Protein AF-A0A2V9JC84-F1 (afdb_monomer_lite)

Structure (mmCIF, N/CA/C/O backbone):
data_AF-A0A2V9JC84-F1
#
_entry.id   AF-A0A2V9JC84-F1
#
loop_
_atom_site.group_PDB
_atom_site.id
_atom_site.type_symbol
_atom_site.label_atom_id
_atom_site.label_alt_id
_atom_site.label_comp_id
_atom_site.label_asym_id
_atom_site.label_entity_id
_atom_site.label_seq_id
_atom_site.pdbx_PDB_ins_code
_atom_site.Cartn_x
_atom_site.Cartn_y
_atom_site.Cartn_z
_atom_site.occupancy
_atom_site.B_iso_or_equiv
_atom_site.auth_seq_id
_atom_site.auth_comp_id
_atom_site.auth_asym_id
_atom_site.auth_atom_id
_atom_site.pdbx_PDB_model_num
ATOM 1 N N . MET A 1 1 ? -26.967 15.875 22.109 1.00 37.66 1 MET A N 1
ATOM 2 C CA . MET A 1 1 ? -25.584 15.397 22.335 1.00 37.66 1 MET A CA 1
ATOM 3 C C . MET A 1 1 ? -24.777 15.633 21.074 1.00 37.66 1 MET A C 1
ATOM 5 O O . MET A 1 1 ? -24.882 14.875 20.117 1.00 37.66 1 MET A O 1
ATOM 9 N N . GLU A 1 2 ? -24.038 16.733 21.044 1.00 36.47 2 GLU A N 1
ATOM 10 C CA . GLU A 1 2 ? -23.191 17.104 19.918 1.00 36.47 2 GLU A CA 1
ATOM 11 C C . GLU A 1 2 ? -21.992 16.151 19.874 1.00 36.47 2 GLU A C 1
ATOM 13 O O . GLU A 1 2 ? -21.158 16.140 20.782 1.00 36.47 2 GLU A O 1
ATOM 18 N N . LYS A 1 3 ? -21.926 15.282 18.855 1.00 41.00 3 LYS A N 1
ATOM 19 C CA . LYS A 1 3 ? -20.725 14.481 18.591 1.00 41.00 3 LYS A CA 1
ATOM 20 C C . LYS A 1 3 ? -19.617 15.457 18.220 1.00 41.00 3 LYS A C 1
ATOM 22 O O . LYS A 1 3 ? -19.477 15.817 17.053 1.00 41.00 3 LYS A O 1
ATOM 27 N N . ARG A 1 4 ? -18.842 15.882 19.218 1.00 42.06 4 ARG A N 1
ATOM 28 C CA . ARG A 1 4 ? -17.612 16.649 19.038 1.00 42.06 4 ARG A CA 1
ATOM 29 C C . ARG A 1 4 ? -16.780 15.893 18.009 1.00 42.06 4 ARG A C 1
ATOM 31 O O . ARG A 1 4 ? -16.289 14.799 18.292 1.00 42.06 4 ARG A O 1
ATOM 38 N N . GLN A 1 5 ? -16.693 16.418 16.788 1.00 46.50 5 GLN A N 1
ATOM 39 C CA . GLN A 1 5 ? -15.779 15.870 15.802 1.00 46.50 5 GLN A CA 1
ATOM 40 C C . GLN A 1 5 ? -14.387 16.067 16.384 1.00 46.50 5 GLN A C 1
ATOM 42 O O . GLN A 1 5 ? -13.860 17.176 16.392 1.00 46.50 5 GLN A O 1
ATOM 47 N N . VAL A 1 6 ? -13.803 14.999 16.925 1.00 52.97 6 VAL A N 1
ATOM 48 C CA . VAL A 1 6 ? -12.381 14.984 17.238 1.00 52.97 6 VAL A CA 1
ATOM 49 C C . VAL A 1 6 ? -11.696 15.158 15.891 1.00 52.97 6 VAL A C 1
ATOM 51 O O . VAL A 1 6 ? -11.631 14.225 15.086 1.00 52.97 6 VAL A O 1
ATOM 54 N N . ILE A 1 7 ? -11.285 16.391 15.593 1.00 56.97 7 ILE A N 1
ATOM 55 C CA . ILE A 1 7 ? -10.480 16.697 14.420 1.00 56.97 7 ILE A CA 1
ATOM 56 C C . ILE A 1 7 ? -9.212 15.873 14.607 1.00 56.97 7 ILE A C 1
ATOM 58 O O . ILE A 1 7 ? -8.373 16.174 15.455 1.00 56.97 7 ILE A O 1
ATOM 62 N N . GLY A 1 8 ? -9.130 14.759 13.877 1.00 62.59 8 GLY A N 1
ATOM 63 C CA . GLY A 1 8 ? -7.958 13.901 13.900 1.00 62.59 8 GLY A CA 1
ATOM 64 C C . GLY A 1 8 ? -6.715 14.743 13.593 1.00 62.59 8 GLY A C 1
ATOM 65 O O . GLY A 1 8 ? -6.817 15.674 12.785 1.00 62.59 8 GLY A O 1
ATOM 66 N N . PRO A 1 9 ? -5.563 14.454 14.223 1.00 82.31 9 PRO A N 1
ATOM 67 C CA . PRO A 1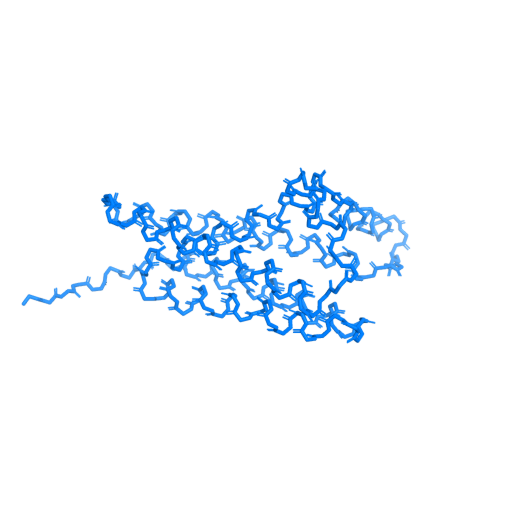 9 ? -4.333 15.201 14.002 1.00 82.31 9 PRO A CA 1
ATOM 68 C C . PRO A 1 9 ? -4.087 15.430 12.513 1.00 82.31 9 PRO A C 1
ATOM 70 O O . PRO A 1 9 ? -4.172 14.491 11.716 1.00 82.31 9 PRO A O 1
ATOM 73 N N . ARG A 1 10 ? -3.780 16.678 12.140 1.00 90.31 10 ARG A N 1
ATOM 74 C CA . ARG A 1 10 ? -3.591 17.078 10.735 1.00 90.31 10 ARG A CA 1
ATOM 75 C C . ARG A 1 10 ? -2.580 16.184 10.019 1.00 90.31 10 ARG A C 1
ATOM 77 O O . ARG A 1 10 ? -2.800 15.847 8.861 1.00 90.31 10 ARG A O 1
ATOM 84 N N . TRP A 1 11 ? -1.539 15.746 10.730 1.00 93.88 11 TRP A N 1
ATOM 85 C CA . TRP A 1 11 ? -0.520 14.850 10.196 1.00 93.88 11 TRP A CA 1
ATOM 86 C C . TRP A 1 11 ? -1.091 13.491 9.766 1.00 93.88 11 TRP A C 1
ATOM 88 O O . TRP A 1 11 ? -0.725 13.022 8.704 1.00 93.88 11 TRP A O 1
ATOM 98 N N . ILE A 1 12 ? -2.047 12.889 10.493 1.00 95.00 12 ILE A N 1
ATOM 99 C CA . ILE A 1 12 ? -2.624 11.580 10.119 1.00 95.00 12 ILE A CA 1
ATOM 100 C C . ILE A 1 12 ? -3.370 11.697 8.794 1.00 95.00 12 ILE A C 1
ATOM 102 O O . ILE A 1 12 ? -3.166 10.904 7.879 1.00 95.00 12 ILE A O 1
ATOM 106 N N . ARG A 1 13 ? -4.225 12.719 8.674 1.00 93.81 13 ARG A N 1
ATOM 107 C CA . ARG A 1 13 ? -4.998 12.962 7.449 1.00 93.81 13 ARG A CA 1
ATOM 108 C C . ARG A 1 13 ? -4.085 13.295 6.271 1.00 93.81 13 ARG A C 1
ATOM 110 O O . ARG A 1 13 ? -4.317 12.788 5.177 1.00 93.81 13 ARG A O 1
ATOM 117 N N . ALA A 1 14 ? -3.063 14.120 6.501 1.00 96.12 14 ALA A N 1
ATOM 118 C CA . ALA A 1 14 ? -2.073 14.463 5.489 1.00 96.12 14 ALA A CA 1
ATOM 119 C C . ALA A 1 14 ? -1.279 13.228 5.048 1.00 96.12 14 ALA A C 1
ATOM 121 O O . ALA A 1 14 ? -1.195 12.975 3.856 1.00 96.12 14 ALA A O 1
ATOM 122 N N . SER A 1 15 ? -0.786 12.411 5.980 1.00 97.62 15 SER A N 1
ATOM 123 C CA . SER A 1 15 ? -0.018 11.201 5.680 1.00 97.62 15 SER A CA 1
ATOM 124 C C . SER A 1 15 ? -0.837 10.144 4.942 1.00 97.62 15 SER A C 1
ATOM 126 O O . SER A 1 15 ? -0.335 9.561 3.986 1.00 97.62 15 SER A O 1
ATOM 128 N N . ILE A 1 16 ? -2.106 9.928 5.316 1.00 97.62 16 ILE A N 1
ATOM 129 C CA . ILE A 1 16 ? -3.002 9.024 4.573 1.00 97.62 16 ILE A CA 1
ATOM 130 C C . ILE A 1 16 ? -3.222 9.541 3.151 1.00 97.62 16 ILE A C 1
ATOM 132 O O . ILE A 1 16 ? -3.161 8.760 2.201 1.00 97.62 16 ILE A O 1
ATOM 136 N N . LEU A 1 17 ? -3.464 10.847 2.995 1.00 97.56 17 LEU A N 1
ATOM 137 C CA . LEU A 1 17 ? -3.659 11.462 1.686 1.00 97.56 17 LEU A CA 1
ATOM 138 C C . LEU A 1 17 ? -2.397 11.349 0.829 1.00 97.56 17 LEU A C 1
ATOM 140 O O . LEU A 1 17 ? -2.487 10.865 -0.290 1.00 97.56 17 LEU A O 1
ATOM 144 N N . VAL A 1 18 ? -1.240 11.750 1.358 1.00 97.50 18 VAL A N 1
ATOM 145 C CA . VAL A 1 18 ? 0.052 11.694 0.665 1.00 97.50 18 VAL A CA 1
ATOM 146 C C . VAL A 1 18 ? 0.389 10.255 0.294 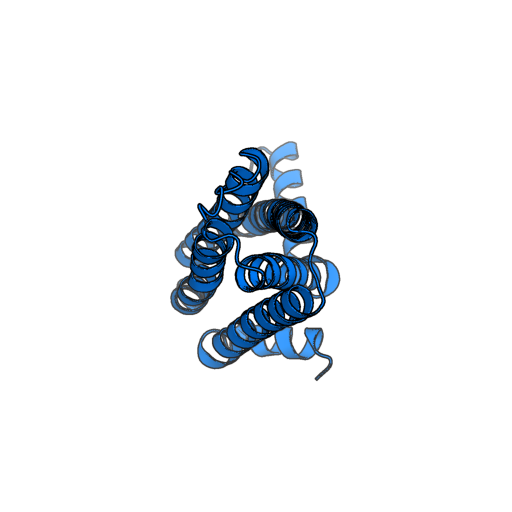1.00 97.50 18 VAL A C 1
ATOM 148 O O . VAL A 1 18 ? 0.618 9.988 -0.876 1.00 97.50 18 VAL A O 1
ATOM 151 N N . GLY A 1 19 ? 0.328 9.309 1.236 1.00 97.50 19 GLY A N 1
ATOM 152 C CA . GLY A 1 19 ? 0.618 7.901 0.960 1.00 97.50 19 GLY A CA 1
ATOM 153 C C . GLY A 1 19 ? -0.298 7.304 -0.113 1.00 97.50 19 GLY A C 1
ATOM 154 O O . GLY A 1 19 ? 0.176 6.644 -1.036 1.00 97.50 19 GLY A O 1
ATOM 155 N N . SER A 1 20 ? -1.599 7.608 -0.050 1.00 97.88 20 SER A N 1
ATOM 156 C CA . SER A 1 20 ? -2.574 7.155 -1.051 1.00 97.88 20 SER A CA 1
ATOM 157 C C . SER A 1 20 ? -2.349 7.804 -2.420 1.00 97.88 20 SER A C 1
ATOM 159 O O . SER A 1 20 ? -2.389 7.119 -3.436 1.00 97.88 20 SER A O 1
ATOM 161 N N . VAL A 1 21 ? -2.090 9.115 -2.465 1.00 97.00 21 VAL A N 1
ATOM 162 C CA . VAL A 1 21 ? -1.854 9.858 -3.714 1.00 97.00 21 VAL A CA 1
ATOM 163 C C . VAL A 1 21 ? -0.536 9.448 -4.360 1.00 97.00 21 VAL A C 1
ATOM 165 O O . VAL A 1 21 ? -0.515 9.249 -5.568 1.00 97.00 21 VAL A O 1
ATOM 168 N N . CYS A 1 22 ? 0.536 9.254 -3.587 1.00 95.44 22 CYS A N 1
ATOM 169 C CA . CYS A 1 22 ? 1.803 8.724 -4.095 1.00 95.44 22 CYS A CA 1
ATOM 170 C C . CYS A 1 22 ? 1.598 7.370 -4.779 1.00 95.44 22 CYS A C 1
ATOM 172 O O . CYS A 1 22 ? 2.121 7.147 -5.869 1.00 95.44 22 CYS A O 1
ATOM 174 N N . PHE A 1 23 ? 0.799 6.486 -4.176 1.00 95.75 23 PHE A N 1
ATOM 175 C CA . PHE A 1 23 ? 0.512 5.188 -4.771 1.00 95.75 23 PHE A CA 1
ATOM 176 C C . PHE A 1 23 ? -0.362 5.296 -6.028 1.00 95.75 23 PHE A C 1
ATOM 178 O O . PHE A 1 23 ? -0.031 4.706 -7.052 1.00 95.75 23 PHE A O 1
ATOM 185 N N . ILE A 1 24 ? -1.432 6.099 -5.996 1.00 96.62 24 ILE A N 1
ATOM 186 C CA . ILE A 1 24 ? -2.268 6.369 -7.180 1.00 96.62 24 ILE A CA 1
ATOM 187 C C . ILE A 1 24 ? -1.428 6.960 -8.319 1.00 96.62 24 ILE A C 1
ATOM 189 O O . ILE A 1 24 ? -1.607 6.584 -9.473 1.00 96.62 24 ILE A O 1
ATOM 193 N N . PHE A 1 25 ? -0.499 7.860 -8.008 1.00 95.19 25 PHE A N 1
ATOM 194 C CA . PHE A 1 25 ? 0.399 8.456 -8.989 1.00 95.19 25 PHE A CA 1
ATOM 195 C C . PHE A 1 25 ? 1.348 7.421 -9.602 1.00 95.19 25 PHE A C 1
ATOM 197 O O . PHE A 1 25 ? 1.505 7.389 -10.821 1.00 95.19 25 PHE A O 1
ATOM 204 N N . ALA A 1 26 ? 1.920 6.531 -8.784 1.00 93.31 26 ALA A N 1
ATOM 205 C CA . ALA A 1 26 ? 2.729 5.422 -9.280 1.00 93.31 26 ALA A CA 1
ATOM 206 C C . ALA A 1 26 ? 1.910 4.507 -10.206 1.00 93.31 26 ALA A C 1
ATOM 208 O O . ALA A 1 26 ? 2.361 4.205 -11.308 1.00 93.31 26 ALA A O 1
ATOM 209 N N . LEU A 1 27 ? 0.676 4.156 -9.819 1.00 93.69 27 LEU A N 1
ATOM 210 C CA . LEU A 1 27 ? -0.237 3.389 -10.671 1.00 93.69 27 LEU A CA 1
ATOM 211 C C . LEU A 1 27 ? -0.522 4.108 -11.996 1.00 93.69 27 LEU A C 1
ATOM 213 O O . LEU A 1 27 ? -0.494 3.499 -13.063 1.00 93.69 27 LEU A O 1
ATOM 217 N N . PHE A 1 28 ? -0.793 5.409 -11.945 1.00 94.38 28 PHE A N 1
ATOM 218 C CA . PHE A 1 28 ? -1.054 6.199 -13.142 1.00 94.38 28 PHE A CA 1
ATOM 219 C C . PHE A 1 28 ? 0.140 6.174 -14.100 1.00 94.38 28 PHE A C 1
ATOM 221 O O . PHE A 1 28 ? -0.028 5.868 -15.278 1.00 94.38 28 PHE A O 1
ATOM 228 N N . LEU A 1 29 ? 1.349 6.432 -13.600 1.00 93.19 29 LEU A N 1
ATOM 229 C CA . LEU A 1 29 ? 2.548 6.418 -14.432 1.00 93.19 29 LEU A CA 1
ATOM 230 C C . LEU A 1 29 ? 2.844 5.023 -14.994 1.00 93.19 29 LEU A C 1
ATOM 232 O O . LEU A 1 29 ? 3.100 4.900 -16.190 1.00 93.19 29 LEU A O 1
ATOM 236 N N . SER A 1 30 ? 2.730 3.962 -14.191 1.00 89.12 30 SER A N 1
ATOM 237 C CA . SER A 1 30 ? 2.868 2.585 -14.686 1.00 89.12 30 SER A CA 1
ATOM 238 C C . SER A 1 30 ? 1.864 2.274 -15.806 1.00 89.12 30 SER A C 1
ATOM 240 O O . SER A 1 30 ? 2.226 1.651 -16.799 1.00 89.12 30 SER A O 1
ATOM 242 N N . ALA A 1 31 ? 0.632 2.776 -15.704 1.00 91.12 31 ALA A N 1
ATOM 243 C CA . ALA A 1 31 ? -0.410 2.623 -16.720 1.00 91.12 31 ALA A CA 1
ATOM 244 C C . ALA A 1 31 ? -0.168 3.459 -18.001 1.00 91.12 31 ALA A C 1
ATOM 246 O O . ALA A 1 31 ? -0.692 3.128 -19.074 1.00 91.12 31 ALA A O 1
ATOM 247 N N . VAL A 1 32 ? 0.621 4.536 -17.917 1.00 91.56 32 VAL A N 1
ATOM 248 C CA . VAL A 1 32 ? 1.110 5.275 -19.093 1.00 91.56 32 VAL A CA 1
ATOM 249 C C . VAL A 1 32 ? 2.143 4.435 -19.847 1.00 91.56 32 VAL A C 1
ATOM 251 O O . VAL A 1 32 ? 2.031 4.319 -21.068 1.00 91.56 32 VAL A O 1
ATOM 254 N N . PHE A 1 33 ? 3.088 3.815 -19.130 1.00 87.56 33 PHE A N 1
ATOM 255 C CA . PHE A 1 33 ? 4.163 3.009 -19.722 1.00 87.56 33 PHE A CA 1
ATOM 256 C C . PHE A 1 33 ? 3.693 1.655 -20.269 1.00 87.56 33 PHE A C 1
ATOM 258 O O . PHE A 1 33 ? 4.128 1.261 -21.349 1.00 87.56 33 PHE A O 1
ATOM 265 N N . ASP A 1 34 ? 2.796 0.957 -19.568 1.00 88.06 34 ASP A N 1
ATOM 266 C CA . ASP A 1 34 ? 2.234 -0.318 -20.021 1.00 88.06 34 ASP A CA 1
ATOM 267 C C . ASP A 1 34 ? 0.705 -0.214 -20.192 1.00 88.06 34 ASP A C 1
ATOM 269 O O . ASP A 1 34 ? -0.056 -0.208 -19.218 1.00 88.06 34 ASP A O 1
ATOM 273 N N . PRO A 1 35 ? 0.203 -0.162 -21.439 1.00 90.25 35 PRO A N 1
ATOM 274 C CA . PRO A 1 35 ? -1.230 -0.105 -21.693 1.00 90.25 35 PRO A CA 1
ATOM 275 C C . PRO A 1 35 ? -2.013 -1.317 -21.177 1.00 90.25 35 PRO A C 1
ATOM 277 O O . PRO A 1 35 ? -3.202 -1.180 -20.877 1.00 90.25 35 PRO A O 1
ATOM 280 N N . LYS A 1 36 ? -1.378 -2.491 -21.053 1.00 91.69 36 LYS A N 1
ATOM 281 C CA . LYS A 1 36 ? -2.050 -3.747 -20.674 1.00 91.69 36 LYS A CA 1
ATOM 282 C C . LYS A 1 36 ? -2.518 -3.744 -19.222 1.00 91.69 36 LYS A C 1
ATOM 284 O O . LYS A 1 36 ? -3.429 -4.489 -18.877 1.00 91.69 36 LYS A O 1
ATOM 289 N N . ILE A 1 37 ? -1.918 -2.907 -18.375 1.00 92.62 37 ILE A N 1
ATOM 290 C CA . ILE A 1 37 ? -2.240 -2.824 -16.944 1.00 92.62 37 ILE A CA 1
ATOM 291 C C . ILE A 1 37 ? -3.143 -1.642 -16.595 1.00 92.62 37 ILE A C 1
ATOM 293 O O . ILE A 1 37 ? -3.513 -1.501 -15.431 1.00 92.62 37 ILE A O 1
ATOM 297 N N . ARG A 1 38 ? -3.553 -0.822 -17.575 1.00 95.06 38 ARG A N 1
ATOM 298 C CA . ARG A 1 38 ? -4.396 0.366 -17.348 1.00 95.06 38 ARG A CA 1
ATOM 299 C C . ARG A 1 38 ? -5.663 0.040 -16.574 1.00 95.06 38 ARG A C 1
ATOM 301 O O . ARG A 1 38 ? -5.894 0.638 -15.532 1.00 95.06 38 ARG A O 1
ATOM 308 N N . LEU A 1 39 ? -6.442 -0.936 -17.048 1.00 96.75 39 LEU A N 1
ATOM 309 C CA . LEU A 1 39 ? -7.702 -1.308 -16.402 1.00 96.75 39 LEU A CA 1
ATOM 310 C C . LEU A 1 39 ? -7.471 -1.812 -14.972 1.00 96.75 39 LEU A C 1
ATOM 312 O O . LEU A 1 39 ? -8.129 -1.341 -14.045 1.00 96.75 39 LEU A O 1
ATOM 316 N N . LEU A 1 40 ? -6.491 -2.702 -14.786 1.00 96.19 40 LEU A N 1
ATOM 317 C CA . LEU A 1 40 ? -6.098 -3.200 -13.469 1.00 96.19 40 LEU A CA 1
ATOM 318 C C . LEU A 1 40 ? -5.738 -2.045 -12.525 1.00 96.19 40 LEU A C 1
ATOM 320 O O . LEU A 1 40 ? -6.225 -1.992 -11.400 1.00 96.19 40 LEU A O 1
ATOM 324 N N . HIS A 1 41 ? -4.910 -1.107 -12.983 1.00 96.25 41 HIS A N 1
ATOM 325 C CA . HIS A 1 41 ? -4.427 0.017 -12.181 1.00 96.25 41 HIS A CA 1
ATOM 326 C C . HIS A 1 41 ? -5.528 1.041 -11.889 1.00 96.25 41 HIS A C 1
ATOM 328 O O . HIS A 1 41 ? -5.588 1.566 -10.777 1.00 96.25 41 HIS A O 1
ATOM 334 N N . THR A 1 42 ? -6.448 1.280 -12.828 1.00 96.81 42 THR A N 1
ATOM 335 C CA . THR A 1 42 ? -7.644 2.097 -12.589 1.00 96.81 42 THR A CA 1
ATOM 336 C C . THR A 1 42 ? -8.503 1.491 -11.483 1.00 96.81 42 THR A C 1
ATOM 338 O O . THR A 1 42 ? -8.871 2.194 -10.543 1.00 96.81 42 THR A O 1
ATOM 341 N N . LEU A 1 43 ? -8.780 0.186 -11.547 1.00 97.88 43 LEU A N 1
ATOM 342 C CA . LEU A 1 43 ? -9.555 -0.511 -10.518 1.00 97.88 43 LEU A CA 1
ATOM 343 C C . LEU A 1 43 ? -8.816 -0.532 -9.173 1.00 97.88 43 LEU A C 1
ATOM 345 O O . LEU A 1 43 ? -9.402 -0.254 -8.130 1.00 97.88 43 LEU A O 1
ATOM 349 N N . GLN A 1 44 ? -7.506 -0.769 -9.186 1.00 97.50 44 GLN A N 1
ATOM 350 C CA . GLN A 1 44 ? -6.675 -0.749 -7.985 1.00 97.50 44 GLN A CA 1
ATOM 351 C C . GLN A 1 44 ? -6.656 0.635 -7.316 1.00 97.50 44 GLN A C 1
ATOM 353 O O . GLN A 1 44 ? -6.712 0.721 -6.089 1.00 97.50 44 GLN A O 1
ATOM 358 N N . ALA A 1 45 ? -6.654 1.723 -8.092 1.00 97.69 45 ALA A N 1
ATOM 359 C CA . ALA A 1 45 ? -6.728 3.084 -7.563 1.00 97.69 45 ALA A CA 1
ATOM 360 C C . ALA A 1 45 ? -8.032 3.347 -6.784 1.00 97.69 45 ALA A C 1
ATOM 362 O O . ALA A 1 45 ? -8.016 4.107 -5.811 1.00 97.69 45 ALA A O 1
ATOM 363 N N . LEU A 1 46 ? -9.145 2.685 -7.137 1.00 98.12 46 LEU A N 1
ATOM 364 C CA . LEU A 1 46 ? -10.422 2.823 -6.421 1.00 98.12 46 LEU A CA 1
ATOM 365 C C . LEU A 1 46 ? -10.324 2.389 -4.952 1.00 98.12 46 LEU A C 1
ATOM 367 O O . LEU A 1 46 ? -11.002 2.973 -4.105 1.00 98.12 46 LEU A O 1
ATOM 371 N N . ILE A 1 47 ? -9.440 1.437 -4.626 1.00 98.25 47 ILE A N 1
ATOM 372 C CA . ILE A 1 47 ? -9.165 1.040 -3.236 1.00 98.25 47 ILE A CA 1
ATOM 373 C C . ILE A 1 47 ? -8.683 2.257 -2.441 1.00 98.25 47 ILE A C 1
ATOM 375 O O . ILE A 1 47 ? -9.201 2.551 -1.366 1.00 98.25 47 ILE A O 1
ATOM 379 N N . TYR A 1 48 ? -7.733 3.013 -2.987 1.00 98.19 48 TYR A N 1
ATOM 380 C CA . TYR A 1 48 ? -7.133 4.166 -2.314 1.00 98.19 48 TYR A CA 1
ATOM 381 C C . TYR A 1 48 ? -8.089 5.358 -2.250 1.00 98.19 48 TYR A C 1
ATOM 383 O O . TYR A 1 48 ? -8.128 6.054 -1.234 1.00 98.19 48 TYR A O 1
ATOM 391 N N . PHE A 1 49 ? -8.939 5.550 -3.264 1.00 97.94 49 PHE A N 1
ATOM 392 C CA . PHE A 1 49 ? -10.063 6.488 -3.164 1.00 97.94 49 PHE A CA 1
ATOM 393 C C . PHE A 1 49 ? -10.999 6.121 -2.006 1.00 97.94 49 PHE A C 1
ATOM 395 O O . PHE A 1 49 ? -11.335 6.987 -1.190 1.00 97.94 49 PHE A O 1
ATOM 402 N N . ALA A 1 50 ? -11.374 4.844 -1.877 1.00 98.19 50 ALA A N 1
ATOM 403 C CA . ALA A 1 50 ? -12.199 4.372 -0.769 1.00 98.19 50 ALA A CA 1
ATOM 404 C C . ALA A 1 50 ? -11.499 4.575 0.586 1.00 98.19 50 ALA A C 1
ATOM 406 O O . ALA A 1 50 ? -12.130 5.064 1.525 1.00 98.19 50 ALA A O 1
ATOM 407 N N . VAL A 1 51 ? -10.195 4.295 0.684 1.00 98.44 51 VAL A N 1
ATOM 408 C CA . VAL A 1 51 ? -9.385 4.553 1.888 1.00 98.44 51 VAL A CA 1
ATOM 409 C C . VAL A 1 51 ? -9.428 6.031 2.268 1.00 98.44 51 VAL A C 1
ATOM 411 O O . VAL A 1 51 ? -9.762 6.350 3.412 1.00 98.44 51 VAL A O 1
ATOM 414 N N . ILE A 1 52 ? -9.171 6.950 1.332 1.00 98.00 52 ILE A N 1
ATOM 415 C CA . ILE A 1 52 ? -9.221 8.399 1.588 1.00 98.00 52 ILE A CA 1
ATOM 416 C C . ILE A 1 52 ? -10.611 8.810 2.095 1.00 98.00 52 ILE A C 1
ATOM 418 O O . ILE A 1 52 ? -10.724 9.522 3.096 1.00 98.00 52 ILE A O 1
ATOM 422 N N . VAL A 1 53 ? -11.683 8.365 1.436 1.00 97.81 53 VAL A N 1
ATOM 423 C CA . VAL A 1 53 ? -13.057 8.743 1.803 1.00 97.81 53 VAL A CA 1
ATOM 424 C C . VAL A 1 53 ? -13.448 8.178 3.171 1.00 97.81 53 VAL A C 1
ATOM 426 O O . VAL A 1 53 ? -13.971 8.910 4.016 1.00 97.81 53 VAL A O 1
ATOM 429 N N . LEU A 1 54 ? -13.190 6.895 3.419 1.00 97.69 54 LEU A N 1
ATOM 430 C CA . LEU A 1 54 ? -13.588 6.215 4.652 1.00 97.69 54 LEU A CA 1
ATOM 431 C C . LEU A 1 54 ? -12.774 6.687 5.864 1.00 97.69 54 LEU A C 1
ATOM 433 O O . LEU A 1 54 ? -13.344 6.893 6.936 1.00 97.69 54 LEU A O 1
ATOM 437 N N . THR A 1 55 ? -11.470 6.924 5.708 1.00 96.38 55 THR A N 1
ATOM 438 C CA . THR A 1 55 ? -10.620 7.445 6.797 1.00 96.38 55 THR A CA 1
ATOM 439 C C . THR A 1 55 ? -10.947 8.899 7.138 1.00 96.38 55 THR A C 1
ATOM 441 O O . THR A 1 55 ? -10.936 9.262 8.314 1.00 96.38 55 THR A O 1
ATOM 444 N N . ARG A 1 56 ? -11.360 9.729 6.164 1.00 94.56 56 ARG A N 1
ATOM 445 C CA . ARG A 1 56 ? -11.907 11.078 6.430 1.00 94.56 56 ARG A CA 1
ATOM 446 C C . ARG A 1 56 ? -13.170 11.042 7.292 1.00 94.56 56 ARG A C 1
ATOM 448 O O . ARG A 1 56 ? -13.384 11.957 8.085 1.00 94.56 56 ARG A O 1
ATOM 455 N N . ARG A 1 57 ? -13.967 9.976 7.176 1.00 94.44 57 ARG A N 1
ATOM 456 C CA . ARG A 1 57 ? -15.143 9.701 8.020 1.00 94.44 57 ARG A CA 1
ATOM 457 C C . ARG A 1 57 ? -14.790 8.995 9.338 1.00 94.44 57 ARG A C 1
ATOM 459 O O . ARG A 1 57 ? -15.697 8.578 10.050 1.00 94.44 57 ARG A O 1
ATOM 466 N N . ASN A 1 58 ? -13.499 8.855 9.662 1.00 93.44 58 ASN A N 1
ATOM 467 C CA . ASN A 1 58 ? -12.987 8.100 10.809 1.00 93.44 58 ASN A CA 1
ATOM 468 C C . ASN A 1 58 ? -13.526 6.654 10.873 1.00 93.44 58 ASN A C 1
ATOM 470 O O . ASN A 1 58 ? -13.791 6.133 11.949 1.00 93.44 58 ASN A O 1
ATOM 474 N N . SER A 1 59 ? -13.722 6.002 9.725 1.00 96.88 59 SER A N 1
ATOM 475 C CA . SER A 1 59 ? -14.239 4.632 9.674 1.00 96.88 59 SER A CA 1
ATOM 476 C C . SER A 1 59 ? -13.124 3.605 9.877 1.00 96.88 59 SER A C 1
ATOM 478 O O . SER A 1 59 ? -12.152 3.594 9.118 1.00 96.88 59 SER A O 1
ATOM 480 N N . ALA A 1 60 ? -13.301 2.690 10.838 1.00 97.69 60 ALA A N 1
ATOM 481 C CA . ALA A 1 60 ? -12.398 1.558 11.066 1.00 97.69 60 ALA A CA 1
ATOM 482 C C . ALA A 1 60 ? -12.184 0.703 9.803 1.00 97.69 60 ALA A C 1
ATOM 484 O O . ALA A 1 60 ? -11.063 0.272 9.549 1.00 97.69 60 ALA A O 1
ATOM 485 N N . TRP A 1 61 ? -13.215 0.559 8.959 1.00 98.38 61 TRP A N 1
ATOM 486 C CA . TRP A 1 61 ? -13.112 -0.098 7.651 1.00 98.38 61 TRP A CA 1
ATOM 487 C C . TRP A 1 61 ? -12.053 0.546 6.754 1.00 98.38 61 TRP A C 1
ATOM 489 O O . TRP A 1 61 ? -11.265 -0.154 6.130 1.00 98.38 61 TRP A O 1
ATOM 499 N N . GLY A 1 62 ? -12.019 1.882 6.705 1.00 97.81 62 GLY A N 1
ATOM 500 C CA . GLY A 1 62 ? -11.065 2.627 5.882 1.00 97.81 62 GLY A CA 1
ATOM 501 C C . GLY A 1 62 ? -9.634 2.500 6.388 1.00 97.81 62 GLY A C 1
ATOM 502 O O . GLY A 1 62 ? -8.715 2.327 5.591 1.00 97.81 62 GLY A O 1
ATOM 503 N N . PHE A 1 63 ? -9.447 2.549 7.711 1.00 98.44 63 PHE A N 1
ATOM 504 C CA . PHE A 1 63 ? -8.134 2.337 8.324 1.00 98.44 63 PHE A CA 1
ATOM 505 C C . PHE A 1 63 ? -7.614 0.921 8.075 1.00 98.44 63 PHE A C 1
ATOM 507 O O . PHE A 1 63 ? -6.451 0.758 7.710 1.00 98.44 63 PHE A O 1
ATOM 514 N N . GLY A 1 64 ? -8.487 -0.076 8.211 1.00 98.50 64 GLY A N 1
ATOM 515 C CA . GLY A 1 64 ? -8.171 -1.472 7.941 1.00 98.50 64 GLY A CA 1
ATOM 516 C C . GLY A 1 64 ? -7.828 -1.738 6.485 1.00 98.50 64 GLY A C 1
ATOM 517 O O . GLY A 1 64 ? -6.772 -2.299 6.202 1.00 98.50 64 GLY A O 1
ATOM 518 N N . ALA A 1 65 ? -8.670 -1.255 5.567 1.00 98.69 65 ALA A N 1
ATOM 519 C CA . ALA A 1 65 ? -8.431 -1.343 4.131 1.00 98.69 65 ALA A CA 1
ATOM 520 C C . ALA A 1 65 ? -7.065 -0.755 3.762 1.00 98.69 65 ALA A C 1
ATOM 522 O O . ALA A 1 65 ? -6.258 -1.454 3.160 1.00 98.69 65 ALA A O 1
ATOM 523 N N . GLY A 1 66 ? -6.776 0.482 4.188 1.00 98.38 66 GLY A N 1
ATOM 524 C CA . GLY A 1 66 ? -5.526 1.173 3.864 1.00 98.38 66 GLY A CA 1
ATOM 525 C C . GLY A 1 66 ? -4.290 0.508 4.463 1.00 98.38 66 GLY A C 1
ATOM 526 O O . GLY A 1 66 ? -3.297 0.331 3.766 1.00 98.38 66 GLY A O 1
ATOM 527 N N . CYS A 1 67 ? -4.357 0.087 5.728 1.00 98.69 67 CYS A N 1
ATOM 528 C CA . CYS A 1 67 ? -3.240 -0.581 6.393 1.00 98.69 67 CYS A CA 1
ATOM 529 C C . CYS A 1 67 ? -2.932 -1.942 5.760 1.00 98.69 67 CYS A C 1
ATOM 531 O O . CYS A 1 67 ? -1.782 -2.232 5.435 1.00 98.69 67 CYS A O 1
ATOM 533 N N . ILE A 1 68 ? -3.951 -2.788 5.602 1.00 98.62 68 ILE A N 1
ATOM 534 C CA . ILE A 1 68 ? -3.757 -4.184 5.208 1.00 98.62 68 ILE A CA 1
ATOM 535 C C . ILE A 1 68 ? -3.409 -4.284 3.722 1.00 98.62 68 ILE A C 1
ATOM 537 O O . ILE A 1 68 ? -2.497 -5.035 3.387 1.00 98.62 68 ILE A O 1
ATOM 541 N N . ILE A 1 69 ? -4.040 -3.502 2.833 1.00 98.44 69 ILE A N 1
ATOM 542 C CA . ILE A 1 69 ? -3.680 -3.543 1.406 1.00 98.44 69 ILE A CA 1
ATOM 543 C C . ILE A 1 69 ? -2.261 -3.024 1.157 1.00 98.44 69 ILE A C 1
ATOM 545 O O . ILE A 1 69 ? -1.518 -3.625 0.384 1.00 98.44 69 ILE A O 1
ATOM 549 N N . ALA A 1 70 ? -1.857 -1.953 1.849 1.00 98.19 70 ALA A N 1
ATOM 550 C CA . ALA A 1 70 ? -0.517 -1.393 1.728 1.00 98.19 70 ALA A CA 1
ATOM 551 C C . ALA A 1 70 ? 0.542 -2.370 2.254 1.00 98.19 70 ALA A C 1
ATOM 553 O O . ALA A 1 70 ? 1.558 -2.597 1.595 1.00 98.19 70 ALA A O 1
ATOM 554 N N . ALA A 1 71 ? 0.279 -2.999 3.406 1.00 98.19 71 ALA A N 1
ATOM 555 C CA . ALA A 1 71 ? 1.155 -4.022 3.969 1.00 98.19 71 ALA A CA 1
ATOM 556 C C . ALA A 1 71 ? 1.256 -5.249 3.052 1.00 98.19 71 ALA A C 1
ATOM 558 O O . ALA A 1 71 ? 2.358 -5.726 2.794 1.00 98.19 71 ALA A O 1
ATOM 559 N N . PHE A 1 72 ? 0.130 -5.722 2.514 1.00 97.06 72 PHE A N 1
ATOM 560 C CA . PHE A 1 72 ? 0.088 -6.852 1.589 1.00 97.06 72 PHE A CA 1
ATOM 561 C C . PHE A 1 72 ? 0.865 -6.564 0.301 1.00 97.06 72 PHE A C 1
ATOM 563 O O . PHE A 1 72 ? 1.702 -7.367 -0.112 1.00 97.06 72 PHE A O 1
ATOM 570 N N . TRP A 1 73 ? 0.657 -5.392 -0.305 1.00 95.88 73 TRP A N 1
ATOM 571 C CA . TRP A 1 73 ? 1.396 -4.991 -1.499 1.00 95.88 73 TRP A CA 1
ATOM 572 C C . TRP A 1 73 ? 2.899 -4.874 -1.210 1.00 95.88 73 TRP A C 1
ATOM 574 O O . TRP A 1 73 ? 3.701 -5.418 -1.970 1.00 95.88 73 TRP A O 1
ATOM 584 N N . ASN A 1 74 ? 3.306 -4.244 -0.099 1.00 95.12 74 ASN A N 1
ATOM 585 C CA . ASN A 1 74 ? 4.724 -4.154 0.275 1.00 95.12 74 ASN A CA 1
ATOM 586 C C . ASN A 1 74 ? 5.325 -5.541 0.539 1.00 95.12 74 ASN A C 1
ATOM 588 O O . ASN A 1 74 ? 6.438 -5.808 0.096 1.00 95.12 74 ASN A O 1
ATOM 592 N N . TYR A 1 75 ? 4.592 -6.443 1.197 1.00 94.06 75 TYR A N 1
ATOM 593 C CA . TYR A 1 75 ? 5.029 -7.820 1.428 1.00 94.06 75 TYR A CA 1
ATOM 594 C C . TYR A 1 75 ? 5.321 -8.548 0.110 1.00 94.06 75 TYR A C 1
ATOM 596 O O . TYR A 1 75 ? 6.413 -9.092 -0.069 1.00 94.06 75 TYR A O 1
ATOM 604 N N . ILE A 1 76 ? 4.387 -8.498 -0.846 1.00 92.38 76 ILE A N 1
ATOM 605 C CA . ILE A 1 76 ? 4.590 -9.082 -2.178 1.00 92.38 76 ILE A CA 1
ATOM 606 C C . ILE A 1 76 ? 5.840 -8.487 -2.832 1.00 92.38 76 ILE A C 1
ATOM 608 O O . ILE A 1 76 ? 6.669 -9.216 -3.379 1.00 92.38 76 ILE A O 1
ATOM 612 N N . ASN A 1 77 ? 6.002 -7.167 -2.758 1.00 90.81 77 ASN A N 1
ATOM 613 C CA . ASN A 1 77 ? 7.069 -6.470 -3.465 1.00 90.81 77 ASN A CA 1
ATOM 614 C C . ASN A 1 77 ? 8.458 -6.607 -2.824 1.00 90.81 77 ASN A C 1
ATOM 616 O O . ASN A 1 77 ? 9.454 -6.464 -3.531 1.00 90.81 77 ASN A O 1
ATOM 620 N N . LEU A 1 78 ? 8.527 -6.900 -1.523 1.00 88.50 78 LEU A N 1
ATOM 621 C CA . LEU A 1 78 ? 9.774 -7.142 -0.793 1.00 88.50 78 LEU A CA 1
ATOM 622 C C . LEU A 1 78 ? 10.197 -8.612 -0.808 1.00 88.50 78 LEU A C 1
ATOM 624 O O . LEU A 1 78 ? 11.389 -8.895 -0.886 1.00 88.50 78 LEU A O 1
ATOM 628 N N . PHE A 1 79 ? 9.239 -9.538 -0.707 1.00 88.75 79 PHE A N 1
ATOM 629 C CA . PHE A 1 79 ? 9.538 -10.952 -0.449 1.00 88.75 79 PHE A CA 1
ATOM 630 C C . PHE A 1 79 ? 9.155 -11.895 -1.589 1.00 88.75 79 PHE A C 1
ATOM 632 O O . PHE A 1 79 ? 9.694 -12.994 -1.665 1.00 88.75 79 PHE A O 1
ATOM 639 N N . THR A 1 80 ? 8.221 -11.511 -2.466 1.00 86.50 80 THR A N 1
ATOM 640 C CA . THR A 1 80 ? 7.765 -12.380 -3.573 1.00 86.50 80 THR A CA 1
ATOM 641 C C . THR A 1 80 ? 8.287 -11.921 -4.933 1.00 86.50 80 THR A C 1
ATOM 643 O O . THR A 1 80 ? 8.538 -12.741 -5.816 1.00 86.50 80 THR A O 1
ATOM 646 N N . THR A 1 81 ? 8.451 -10.613 -5.120 1.00 85.88 81 THR A N 1
ATOM 647 C CA . THR A 1 81 ? 9.015 -10.021 -6.339 1.00 85.88 81 THR A CA 1
ATOM 648 C C . THR A 1 81 ? 10.324 -9.307 -6.037 1.00 85.88 81 THR A C 1
ATOM 650 O O . THR A 1 81 ? 10.693 -9.115 -4.883 1.00 85.88 81 THR A O 1
ATOM 653 N N . THR A 1 82 ? 11.003 -8.864 -7.090 1.00 82.44 82 THR A N 1
ATOM 654 C CA . THR A 1 82 ? 12.203 -8.033 -6.998 1.00 82.44 82 THR A CA 1
ATOM 655 C C . THR A 1 82 ? 11.923 -6.558 -7.285 1.00 82.44 82 THR A C 1
ATOM 657 O O . THR A 1 82 ? 12.875 -5.803 -7.431 1.00 82.44 82 THR A O 1
ATOM 660 N N . PHE A 1 83 ? 10.663 -6.111 -7.366 1.00 81.25 83 PHE A N 1
ATOM 661 C CA . PHE A 1 83 ? 10.344 -4.759 -7.846 1.00 81.25 83 PHE A CA 1
ATOM 662 C C . PHE A 1 83 ? 10.954 -3.642 -6.995 1.00 81.25 83 PHE A C 1
ATOM 664 O O . PHE A 1 83 ? 11.558 -2.729 -7.551 1.00 81.25 83 PHE A O 1
ATOM 671 N N . ILE A 1 84 ? 10.871 -3.724 -5.661 1.00 82.44 84 ILE A N 1
ATOM 672 C CA . ILE A 1 84 ? 11.497 -2.713 -4.792 1.00 82.44 84 ILE A CA 1
ATOM 673 C C . ILE A 1 84 ? 13.022 -2.773 -4.910 1.00 82.44 84 ILE A C 1
ATOM 675 O O . ILE A 1 84 ? 13.660 -1.732 -5.031 1.00 82.44 84 ILE A O 1
ATOM 679 N N . LYS A 1 85 ? 13.608 -3.978 -4.938 1.00 85.75 85 LYS A N 1
ATOM 680 C CA . LYS A 1 85 ? 15.058 -4.160 -5.104 1.00 85.75 85 LYS A CA 1
ATOM 681 C C . LYS A 1 85 ? 15.550 -3.557 -6.426 1.00 85.75 85 LYS A C 1
ATOM 683 O O . LYS A 1 85 ? 16.480 -2.760 -6.421 1.00 85.75 85 LYS A O 1
ATOM 688 N N . ALA A 1 86 ? 14.882 -3.880 -7.529 1.00 85.31 86 ALA A N 1
ATOM 689 C CA . ALA A 1 86 ? 15.206 -3.374 -8.856 1.00 85.31 86 ALA A CA 1
ATOM 690 C C . ALA A 1 86 ? 15.019 -1.850 -8.940 1.00 85.31 86 ALA A C 1
ATOM 692 O O . ALA A 1 86 ? 15.810 -1.163 -9.578 1.00 85.31 86 ALA A O 1
ATOM 693 N N . GLY A 1 87 ? 14.014 -1.300 -8.253 1.00 85.19 87 GLY A N 1
ATOM 694 C CA . GLY A 1 87 ? 13.838 0.144 -8.128 1.00 85.19 87 GLY A CA 1
ATOM 695 C C . GLY A 1 87 ? 14.975 0.824 -7.361 1.00 85.19 87 GLY A C 1
ATOM 696 O O . GLY A 1 87 ? 15.482 1.848 -7.812 1.00 85.19 87 GLY A O 1
ATOM 697 N N . VAL A 1 88 ? 15.430 0.245 -6.244 1.00 87.56 88 VAL A N 1
ATOM 698 C CA . VAL A 1 88 ? 16.596 0.746 -5.488 1.00 87.56 88 VAL A CA 1
ATOM 699 C C . VAL A 1 88 ? 17.863 0.721 -6.348 1.00 87.56 88 VAL A C 1
ATOM 701 O O . VAL A 1 88 ? 18.620 1.691 -6.344 1.00 87.56 88 VAL A O 1
ATOM 704 N N . GLU A 1 89 ? 18.066 -0.334 -7.140 1.00 88.94 89 GLU A N 1
ATOM 705 C CA . GLU A 1 89 ? 19.177 -0.419 -8.097 1.00 88.94 89 GLU A CA 1
ATOM 706 C C . GLU A 1 89 ? 19.126 0.716 -9.138 1.00 88.94 89 GLU A C 1
ATOM 708 O O . GLU A 1 89 ? 20.160 1.307 -9.443 1.00 88.94 89 GLU A O 1
ATOM 713 N N . GLN A 1 90 ? 17.939 1.099 -9.629 1.00 88.44 90 GLN A N 1
ATOM 714 C CA . GLN A 1 90 ? 17.804 2.249 -10.536 1.00 88.44 90 GLN A CA 1
ATOM 715 C C . GLN A 1 90 ? 18.180 3.580 -9.874 1.00 88.44 90 GLN A C 1
ATOM 717 O O . GLN A 1 90 ? 18.840 4.404 -10.505 1.00 88.44 90 GLN A O 1
ATOM 722 N N . PHE A 1 91 ? 17.816 3.793 -8.605 1.00 86.12 91 PHE A N 1
ATOM 723 C CA . PHE A 1 91 ? 18.261 4.983 -7.868 1.00 86.12 91 PHE A CA 1
ATOM 724 C C . PHE A 1 91 ? 19.779 5.007 -7.687 1.00 86.12 91 PHE A C 1
ATOM 726 O O . PHE A 1 91 ? 20.393 6.066 -7.800 1.00 86.12 91 PHE A O 1
ATOM 733 N N . TRP A 1 92 ? 20.395 3.850 -7.451 1.00 89.38 92 TRP A N 1
ATOM 734 C CA . TRP A 1 92 ? 21.847 3.749 -7.349 1.00 89.38 92 TRP A CA 1
ATOM 735 C C . TRP A 1 92 ? 22.542 4.089 -8.675 1.00 89.38 92 TRP A C 1
ATOM 737 O O . TRP A 1 92 ? 23.479 4.886 -8.690 1.00 89.38 92 TRP A O 1
ATOM 747 N N . ILE A 1 93 ? 22.033 3.570 -9.798 1.00 88.00 93 ILE A N 1
ATOM 748 C CA . ILE A 1 93 ? 22.522 3.913 -11.145 1.00 88.00 93 ILE A CA 1
ATOM 749 C C . ILE A 1 93 ? 22.384 5.415 -11.408 1.00 88.00 93 ILE A C 1
ATOM 751 O O . ILE A 1 93 ? 23.323 6.029 -11.917 1.00 88.00 93 ILE A O 1
ATOM 755 N N . LEU A 1 94 ? 21.258 6.020 -11.021 1.00 88.88 94 LEU A N 1
ATOM 756 C CA . LEU A 1 94 ? 21.040 7.459 -11.156 1.00 88.88 94 LEU A CA 1
ATOM 757 C C . LEU A 1 94 ? 22.077 8.270 -10.374 1.00 88.88 94 LEU A C 1
ATOM 759 O O . LEU A 1 94 ? 22.626 9.225 -10.915 1.00 88.88 94 LEU A O 1
ATOM 763 N N . LEU A 1 95 ? 22.392 7.873 -9.139 1.00 91.25 95 LEU A N 1
ATOM 764 C CA . LEU A 1 95 ? 23.416 8.541 -8.329 1.00 91.25 95 LEU A CA 1
ATOM 765 C C . LEU A 1 95 ? 24.825 8.400 -8.921 1.00 91.25 95 LEU A C 1
ATOM 767 O O . LEU A 1 95 ? 25.617 9.333 -8.830 1.00 91.25 95 LEU A O 1
ATOM 771 N N . GLN A 1 96 ? 25.143 7.250 -9.521 1.00 92.69 96 GLN A N 1
ATOM 772 C CA . GLN A 1 96 ? 26.471 6.985 -10.081 1.00 92.69 96 GLN A CA 1
ATOM 773 C C . GLN A 1 96 ? 26.687 7.596 -11.471 1.00 92.69 96 GLN A C 1
ATOM 775 O O . GLN A 1 96 ? 27.788 8.043 -11.778 1.00 92.69 96 GLN A O 1
ATOM 780 N N . SER A 1 97 ? 25.663 7.575 -12.324 1.00 90.12 97 SER A N 1
ATOM 781 C CA . SER A 1 97 ? 25.789 7.876 -13.760 1.00 90.12 97 SER A CA 1
ATOM 782 C C . SER A 1 97 ? 24.981 9.089 -14.223 1.00 90.12 97 SER A C 1
ATOM 784 O O . SER A 1 97 ? 25.136 9.526 -15.361 1.00 90.12 97 SER A O 1
ATOM 786 N N . GLY A 1 98 ? 24.083 9.611 -13.384 1.00 88.19 98 GLY A N 1
ATOM 787 C CA . GLY A 1 98 ? 23.115 10.639 -13.772 1.00 88.19 98 GLY A CA 1
ATOM 788 C C . GLY A 1 98 ? 21.999 10.138 -14.700 1.00 88.19 98 GLY A C 1
ATOM 789 O O . GLY A 1 98 ? 21.159 10.933 -15.116 1.00 88.19 98 GLY A O 1
ATOM 790 N N . GLN A 1 99 ? 21.957 8.842 -15.028 1.00 87.56 99 GLN A N 1
ATOM 791 C CA . GLN A 1 99 ? 20.962 8.254 -15.926 1.00 87.56 99 GLN A CA 1
ATOM 792 C C . GLN A 1 99 ? 19.903 7.463 -15.155 1.00 87.56 99 GLN A C 1
ATOM 794 O O . GLN A 1 99 ? 20.211 6.788 -14.176 1.00 87.56 99 GLN A O 1
ATOM 799 N N . LEU A 1 100 ? 18.656 7.481 -15.638 1.00 85.69 100 LEU A N 1
ATOM 800 C CA . LEU A 1 100 ? 17.566 6.650 -15.114 1.00 85.69 100 LEU A CA 1
ATOM 801 C C . LEU A 1 100 ? 17.003 5.746 -16.224 1.00 85.69 100 LEU A C 1
ATOM 803 O O . LEU A 1 100 ? 15.986 6.087 -16.828 1.00 85.69 100 LEU A O 1
ATOM 807 N N . PRO A 1 101 ? 17.660 4.610 -16.527 1.00 83.44 101 PRO A N 1
ATOM 808 C CA . PRO A 1 101 ? 17.295 3.764 -17.665 1.00 83.44 101 PRO A CA 1
ATOM 809 C C . PRO A 1 101 ? 15.891 3.160 -17.568 1.00 83.44 101 PRO A C 1
ATOM 811 O O . PRO A 1 101 ? 15.237 2.961 -18.591 1.00 83.44 101 PRO A O 1
ATOM 814 N N . ARG A 1 102 ? 15.433 2.840 -16.350 1.00 81.62 102 ARG A N 1
ATOM 815 C CA . ARG A 1 102 ? 14.107 2.258 -16.086 1.00 81.62 102 ARG A CA 1
ATOM 816 C C . ARG A 1 102 ? 13.340 3.071 -15.042 1.00 81.62 102 ARG A C 1
ATOM 818 O O . ARG A 1 102 ? 13.280 2.680 -13.872 1.00 81.62 102 ARG A O 1
ATOM 825 N N . PRO A 1 103 ? 12.776 4.229 -15.433 1.00 81.56 103 PRO A N 1
ATOM 826 C CA . PRO A 1 103 ? 12.057 5.105 -14.510 1.00 81.56 103 PRO A CA 1
ATOM 827 C C . PRO A 1 103 ? 10.805 4.440 -13.926 1.00 81.56 103 PRO A C 1
ATOM 829 O O . PRO A 1 103 ? 10.410 4.760 -12.808 1.00 81.56 103 PRO A O 1
ATOM 832 N N . ASP A 1 104 ? 10.219 3.477 -14.635 1.00 79.12 104 ASP A N 1
ATOM 833 C CA . ASP A 1 104 ? 9.097 2.656 -14.186 1.00 79.12 104 ASP A CA 1
ATOM 834 C C . ASP A 1 104 ? 9.415 1.869 -12.903 1.00 79.12 104 ASP A C 1
ATOM 836 O O . ASP A 1 104 ? 8.581 1.795 -12.001 1.00 79.12 104 ASP A O 1
ATOM 840 N N . LEU A 1 105 ? 10.639 1.349 -12.766 1.00 83.06 105 LEU A N 1
ATOM 841 C CA . LEU A 1 105 ? 11.057 0.607 -11.572 1.00 83.06 105 LEU A CA 1
ATOM 842 C C . LEU A 1 105 ? 11.292 1.527 -10.370 1.00 83.06 105 LEU A C 1
ATOM 844 O O . LEU A 1 105 ? 11.029 1.136 -9.232 1.00 83.06 105 LEU A O 1
ATOM 848 N N . ALA A 1 106 ? 11.727 2.768 -10.598 1.00 84.12 106 ALA A N 1
ATOM 849 C CA . ALA A 1 106 ? 11.877 3.758 -9.531 1.00 84.12 106 ALA A CA 1
ATOM 850 C C . ALA A 1 106 ? 10.525 4.096 -8.868 1.00 84.12 106 ALA A C 1
ATOM 852 O O . ALA A 1 106 ? 10.465 4.342 -7.658 1.00 84.12 106 ALA A O 1
ATOM 853 N N . LEU A 1 107 ? 9.420 4.016 -9.623 1.00 87.12 107 LEU A N 1
ATOM 854 C CA . LEU A 1 107 ? 8.067 4.210 -9.092 1.00 87.12 107 LEU A CA 1
ATOM 855 C C . LEU A 1 107 ? 7.704 3.184 -8.017 1.00 87.12 107 LEU A C 1
ATOM 857 O O . LEU A 1 107 ? 6.972 3.527 -7.089 1.00 87.12 107 LEU A O 1
ATOM 861 N N . ALA A 1 108 ? 8.238 1.960 -8.087 1.00 87.38 108 ALA A N 1
ATOM 862 C CA . ALA A 1 108 ? 7.978 0.928 -7.085 1.00 87.38 108 ALA A CA 1
ATOM 863 C C . ALA A 1 108 ? 8.506 1.325 -5.695 1.00 87.38 108 ALA A C 1
ATOM 865 O O . ALA A 1 108 ? 7.866 1.032 -4.686 1.00 87.38 108 ALA A O 1
ATOM 866 N N . VAL A 1 109 ? 9.634 2.041 -5.629 1.00 89.25 109 VAL A N 1
ATOM 867 C CA . VAL A 1 109 ? 10.199 2.539 -4.362 1.00 89.25 109 VAL A CA 1
ATOM 868 C C . VAL A 1 109 ? 9.356 3.685 -3.808 1.00 89.25 109 VAL A C 1
ATOM 870 O O . VAL A 1 109 ? 9.050 3.698 -2.617 1.00 89.25 109 VAL A O 1
ATOM 873 N N . ILE A 1 110 ? 8.924 4.613 -4.670 1.00 89.25 110 ILE A N 1
ATOM 874 C CA . ILE A 1 110 ? 8.037 5.725 -4.285 1.00 89.25 110 ILE A CA 1
ATOM 875 C C . ILE A 1 110 ? 6.705 5.177 -3.755 1.00 89.25 110 ILE A C 1
ATOM 877 O O . ILE A 1 110 ? 6.228 5.601 -2.700 1.00 89.25 110 ILE A O 1
ATOM 881 N N . ALA A 1 111 ? 6.135 4.190 -4.449 1.00 93.19 111 ALA A N 1
ATOM 882 C CA . ALA A 1 111 ? 4.934 3.478 -4.034 1.00 93.19 111 ALA A CA 1
ATOM 883 C C . ALA A 1 111 ? 5.120 2.792 -2.671 1.00 93.19 111 ALA A C 1
ATOM 885 O O . ALA A 1 111 ? 4.296 2.977 -1.773 1.00 93.19 111 ALA A O 1
ATOM 886 N N . ALA A 1 112 ? 6.227 2.066 -2.480 1.00 94.06 112 ALA A N 1
ATOM 887 C CA . ALA A 1 112 ? 6.531 1.384 -1.224 1.00 94.06 112 ALA A CA 1
ATOM 888 C C . ALA A 1 112 ? 6.689 2.362 -0.049 1.00 94.06 112 ALA A C 1
ATOM 890 O O . ALA A 1 112 ? 6.140 2.119 1.030 1.00 94.06 112 ALA A O 1
ATOM 891 N N . ALA A 1 113 ? 7.386 3.483 -0.257 1.00 93.81 113 ALA A N 1
ATOM 892 C CA . ALA A 1 113 ? 7.544 4.537 0.743 1.00 93.81 113 ALA A CA 1
ATOM 893 C C . ALA A 1 113 ? 6.193 5.169 1.120 1.00 93.81 113 ALA A C 1
ATOM 895 O O . ALA A 1 113 ? 5.874 5.300 2.306 1.00 93.81 113 ALA A O 1
ATOM 896 N N . GLY A 1 114 ? 5.360 5.485 0.121 1.00 96.44 114 GLY A N 1
ATOM 897 C CA . GLY A 1 114 ? 3.995 5.973 0.334 1.00 96.44 114 GLY A CA 1
ATOM 898 C C . GLY A 1 114 ? 3.135 4.985 1.126 1.00 96.44 114 GLY A C 1
ATOM 899 O O . GLY A 1 114 ? 2.393 5.385 2.024 1.00 96.44 114 GLY A O 1
ATOM 900 N N . HIS A 1 115 ? 3.286 3.686 0.869 1.00 97.56 115 HIS A N 1
ATOM 901 C CA . HIS A 1 115 ? 2.627 2.633 1.635 1.00 97.56 115 HIS A CA 1
ATOM 902 C C . HIS A 1 1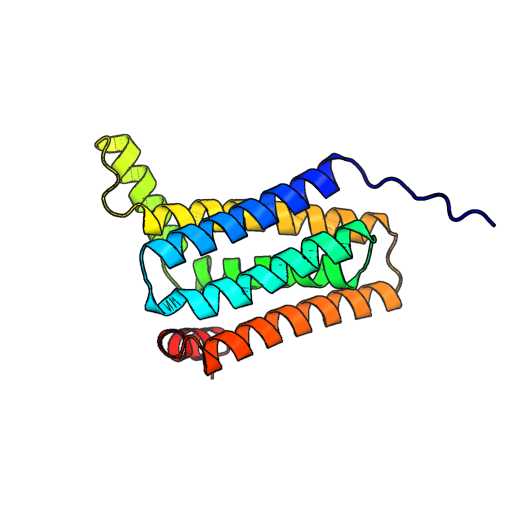15 ? 3.101 2.525 3.078 1.00 97.56 115 HIS A C 1
ATOM 904 O O . HIS A 1 115 ? 2.258 2.399 3.962 1.00 97.56 115 HIS A O 1
ATOM 910 N N . PHE A 1 116 ? 4.402 2.615 3.358 1.00 97.56 116 PHE A N 1
ATOM 911 C CA . PHE A 1 116 ? 4.878 2.628 4.745 1.00 97.56 116 PHE A CA 1
ATOM 912 C C . PHE A 1 116 ? 4.294 3.806 5.527 1.00 97.56 116 PHE A C 1
ATOM 914 O O . PHE A 1 116 ? 3.803 3.626 6.645 1.00 97.56 116 PHE A O 1
ATOM 921 N N . LEU A 1 117 ? 4.256 4.990 4.910 1.00 97.69 117 LEU A N 1
ATOM 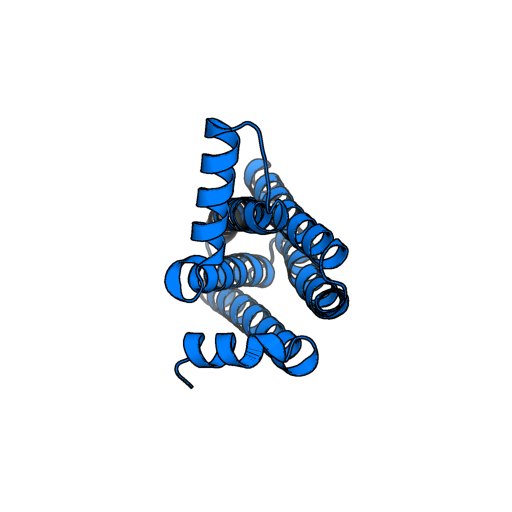922 C CA . LEU A 1 117 ? 3.608 6.163 5.491 1.00 97.69 117 LEU A CA 1
ATOM 923 C C . LEU A 1 117 ? 2.107 5.925 5.736 1.00 97.69 117 LEU A C 1
ATOM 925 O O . LEU A 1 117 ? 1.597 6.252 6.811 1.00 97.69 117 LEU A O 1
ATOM 929 N N . LEU A 1 118 ? 1.410 5.335 4.760 1.00 98.25 118 LEU A N 1
ATOM 930 C CA . LEU A 1 118 ? -0.012 5.008 4.853 1.00 98.25 118 LEU A CA 1
ATOM 931 C C . LEU A 1 118 ? -0.295 4.010 5.984 1.00 98.25 118 LEU A C 1
ATOM 933 O O . LEU A 1 118 ? -1.216 4.239 6.763 1.00 98.25 118 LEU A O 1
ATOM 937 N N . ILE A 1 119 ? 0.512 2.955 6.125 1.00 98.56 119 ILE A N 1
ATOM 938 C CA . ILE A 1 119 ? 0.394 1.949 7.193 1.00 98.56 119 ILE A CA 1
ATOM 939 C C . ILE A 1 119 ? 0.492 2.621 8.564 1.00 98.56 119 ILE A C 1
ATOM 941 O O . ILE A 1 119 ? -0.413 2.475 9.389 1.00 98.56 119 ILE A O 1
ATOM 945 N N . ILE A 1 120 ? 1.551 3.406 8.791 1.00 98.25 120 ILE A N 1
ATOM 946 C CA . ILE A 1 120 ? 1.784 4.094 10.069 1.00 98.25 120 ILE A CA 1
ATOM 947 C C . ILE A 1 120 ? 0.617 5.034 10.387 1.00 98.25 120 ILE A C 1
ATOM 949 O O . ILE A 1 120 ? 0.084 5.019 11.499 1.00 98.25 120 ILE A O 1
ATOM 953 N N . ALA A 1 121 ? 0.180 5.830 9.410 1.00 97.75 121 ALA A N 1
ATOM 954 C CA . ALA A 1 121 ? -0.908 6.778 9.604 1.00 97.75 121 ALA A CA 1
ATOM 955 C C . ALA A 1 121 ? -2.261 6.081 9.827 1.00 97.75 121 ALA A C 1
ATOM 957 O O . ALA A 1 121 ? -3.049 6.531 10.663 1.00 97.75 121 ALA A O 1
ATOM 958 N N . CYS A 1 122 ? -2.527 4.967 9.139 1.00 98.25 122 CYS A N 1
ATOM 959 C CA . CYS A 1 122 ? -3.748 4.194 9.328 1.00 98.25 122 CYS A CA 1
ATOM 960 C C . CYS A 1 122 ? -3.809 3.547 10.716 1.00 98.25 122 CYS A C 1
ATOM 962 O O . CYS A 1 122 ? -4.841 3.649 11.382 1.00 98.25 122 CYS A O 1
ATOM 964 N N . LEU A 1 123 ? -2.708 2.947 11.179 1.00 98.12 123 LEU A N 1
ATOM 965 C CA . LEU A 1 123 ? -2.608 2.387 12.530 1.00 98.12 123 LEU A CA 1
ATOM 966 C C . LEU A 1 123 ? -2.764 3.478 13.592 1.00 98.12 123 LEU A C 1
ATOM 968 O O . LEU A 1 123 ? -3.585 3.340 14.498 1.00 98.12 123 LEU A O 1
ATOM 972 N N . ALA A 1 124 ? -2.055 4.599 13.448 1.00 97.19 124 ALA A N 1
ATOM 973 C CA . ALA A 1 124 ? -2.183 5.727 14.365 1.00 97.19 124 ALA A CA 1
ATOM 974 C C . ALA A 1 124 ? -3.620 6.276 14.404 1.00 97.19 124 ALA A C 1
ATOM 976 O O . ALA A 1 124 ? -4.159 6.542 15.479 1.00 97.19 124 ALA A O 1
ATOM 977 N N . GLY A 1 125 ? -4.269 6.422 13.245 1.00 96.25 125 GLY A N 1
ATOM 978 C CA . GLY A 1 125 ? -5.657 6.874 13.147 1.00 96.25 125 GLY A CA 1
ATOM 979 C C . GLY A 1 125 ? -6.654 5.901 13.776 1.00 96.25 125 GLY A C 1
ATOM 980 O O . GLY A 1 125 ? -7.614 6.337 14.416 1.00 96.25 125 GLY A O 1
ATOM 981 N N . PHE A 1 126 ? -6.410 4.598 13.647 1.00 97.06 126 PHE A N 1
ATOM 982 C CA . PHE A 1 126 ? -7.223 3.554 14.260 1.00 97.06 126 PHE A CA 1
ATOM 983 C C . PHE A 1 126 ? -7.063 3.510 15.785 1.00 97.06 126 PHE A C 1
ATOM 985 O O . PHE A 1 126 ? -8.055 3.613 16.504 1.00 97.06 126 PHE A O 1
ATOM 992 N N . PHE A 1 127 ? -5.832 3.451 16.302 1.00 96.44 127 PHE A N 1
ATOM 993 C CA . PHE A 1 127 ? -5.585 3.365 17.747 1.00 96.44 127 PHE A CA 1
ATOM 994 C C . PHE A 1 127 ? -6.058 4.600 18.517 1.00 96.44 127 PHE A C 1
ATOM 996 O O . PHE A 1 127 ? -6.530 4.483 19.648 1.00 96.44 127 PHE A O 1
ATOM 1003 N N . ARG A 1 128 ? -6.030 5.785 17.896 1.00 93.44 128 ARG A N 1
ATOM 1004 C CA . ARG A 1 128 ? -6.572 7.014 18.500 1.00 93.44 128 ARG A CA 1
ATOM 1005 C C . ARG A 1 128 ? -8.077 6.982 18.753 1.00 93.44 128 ARG A C 1
ATOM 1007 O O . ARG A 1 128 ? -8.554 7.788 19.545 1.00 93.44 128 ARG A O 1
ATOM 1014 N N . GLN A 1 129 ? -8.815 6.089 18.098 1.00 90.25 129 GLN A N 1
ATOM 1015 C CA . GLN A 1 129 ? -10.246 5.905 18.355 1.00 90.25 129 GLN A CA 1
ATOM 1016 C C . GLN A 1 129 ? -10.519 5.068 19.608 1.00 90.25 129 GLN A C 1
ATOM 1018 O O . GLN A 1 129 ? -11.684 4.888 19.943 1.00 90.25 129 GLN A O 1
ATOM 1023 N N . GLN A 1 130 ? -9.477 4.560 20.283 1.00 90.62 130 GLN A N 1
ATOM 1024 C CA . GLN A 1 130 ? -9.590 3.611 21.396 1.00 90.62 130 GLN A CA 1
ATOM 1025 C C . GLN A 1 130 ? -10.480 2.413 21.003 1.00 90.62 130 GLN A C 1
ATOM 1027 O O . GLN A 1 130 ? -11.587 2.238 21.517 1.00 90.62 130 GLN A O 1
ATOM 1032 N N . PRO A 1 131 ? -10.045 1.620 20.004 1.00 90.88 131 PRO A N 1
ATOM 1033 C CA . PRO A 1 131 ? -10.915 0.684 19.309 1.00 90.88 131 PRO A CA 1
ATOM 1034 C C . PRO A 1 131 ? -11.348 -0.485 20.202 1.00 90.88 131 PRO A C 1
ATOM 1036 O O . PRO A 1 131 ? -10.541 -1.314 20.611 1.00 90.88 131 PRO A O 1
ATOM 1039 N N . GLY A 1 132 ? -12.657 -0.596 20.437 1.00 95.38 132 GLY A N 1
ATOM 1040 C CA . GLY A 1 132 ? -13.273 -1.823 20.957 1.00 95.38 132 GLY A CA 1
ATOM 1041 C C . GLY A 1 132 ? -13.356 -2.950 19.913 1.00 95.38 132 GLY A C 1
ATOM 1042 O O . GLY A 1 132 ? -13.040 -2.761 18.737 1.00 95.38 132 GLY A O 1
ATOM 1043 N N . VAL A 1 133 ? -13.871 -4.114 20.321 1.00 96.75 133 VAL A N 1
ATOM 1044 C CA . VAL A 1 133 ? -13.966 -5.339 19.492 1.00 96.75 133 VAL A CA 1
ATOM 1045 C C . VAL A 1 133 ? -14.642 -5.097 18.136 1.00 96.75 133 VAL A C 1
ATOM 1047 O O . VAL A 1 133 ? -14.148 -5.541 17.102 1.00 96.75 133 VAL A O 1
ATOM 1050 N N . ARG A 1 134 ? -15.740 -4.330 18.109 1.00 96.62 134 ARG A N 1
ATOM 1051 C CA . ARG A 1 134 ? -16.444 -3.996 16.860 1.00 96.62 134 ARG A CA 1
ATOM 1052 C C . ARG A 1 134 ? -15.545 -3.257 15.865 1.00 96.62 134 ARG A C 1
ATOM 1054 O O . ARG A 1 134 ? -15.605 -3.539 14.674 1.00 96.62 134 ARG A O 1
ATOM 1061 N N . HIS A 1 135 ? -14.720 -2.325 16.336 1.00 97.06 135 HIS A N 1
ATOM 1062 C CA . HIS A 1 135 ? -13.819 -1.565 15.470 1.00 97.06 135 HIS A CA 1
ATOM 1063 C C . HIS A 1 135 ? -12.711 -2.460 14.911 1.00 97.06 135 HIS A C 1
ATOM 1065 O O . HIS A 1 135 ? -12.388 -2.349 13.734 1.00 97.06 135 HIS A O 1
ATOM 1071 N N . TRP A 1 136 ? -12.190 -3.394 15.710 1.00 98.12 136 TRP A N 1
ATOM 1072 C CA . TRP A 1 136 ? -11.252 -4.413 15.233 1.00 98.12 136 TRP A CA 1
ATOM 1073 C C . TRP A 1 136 ? -11.856 -5.307 14.153 1.00 98.12 136 TRP A C 1
ATOM 1075 O O . TRP A 1 136 ? -11.233 -5.497 13.112 1.00 98.12 136 TRP A O 1
ATOM 1085 N N . ALA A 1 137 ? -13.087 -5.785 14.346 1.00 98.12 137 ALA A N 1
ATOM 1086 C CA . ALA A 1 137 ? -13.783 -6.571 13.330 1.00 98.12 137 ALA A CA 1
ATOM 1087 C C . ALA A 1 137 ? -13.947 -5.784 12.019 1.00 98.12 137 ALA A C 1
ATOM 1089 O O . ALA A 1 137 ? -13.672 -6.308 10.945 1.00 98.12 137 ALA A O 1
ATOM 1090 N N . GLN A 1 138 ? -14.323 -4.504 12.100 1.00 98.31 138 GLN A N 1
ATOM 1091 C CA . GLN A 1 138 ? -14.439 -3.624 10.932 1.00 98.31 138 GLN A CA 1
ATOM 1092 C C . GLN A 1 138 ? -13.091 -3.347 10.257 1.00 98.31 138 GLN A C 1
ATOM 1094 O O . GLN A 1 138 ? -13.022 -3.295 9.033 1.00 98.31 138 GLN A O 1
ATOM 1099 N N . PHE A 1 139 ? -12.022 -3.178 11.037 1.00 98.50 139 PHE A N 1
ATOM 1100 C CA . PHE A 1 139 ? -10.666 -3.007 10.522 1.00 98.50 139 PHE A CA 1
ATOM 1101 C C . PHE A 1 139 ? -10.223 -4.250 9.742 1.00 98.50 139 PHE A C 1
ATOM 1103 O O . PHE A 1 139 ? -9.839 -4.153 8.576 1.00 98.50 139 PHE A O 1
ATOM 1110 N N . LEU A 1 140 ? -10.348 -5.432 10.345 1.00 98.50 140 LEU A N 1
ATOM 1111 C CA . LEU A 1 140 ? -9.991 -6.691 9.693 1.00 98.50 140 LEU A CA 1
ATOM 1112 C C . LEU A 1 140 ? -10.850 -6.939 8.452 1.00 98.50 140 LEU A C 1
ATOM 1114 O O . LEU A 1 140 ? -10.310 -7.228 7.387 1.00 98.50 140 LEU A O 1
ATOM 1118 N N . ALA A 1 141 ? -12.166 -6.749 8.552 1.00 98.31 141 ALA A N 1
ATOM 1119 C CA . ALA A 1 141 ? -13.074 -6.927 7.426 1.00 98.31 141 ALA A CA 1
ATOM 1120 C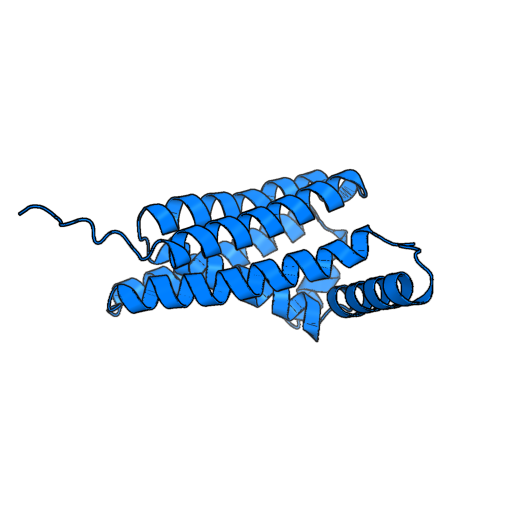 C . ALA A 1 141 ? -12.779 -5.938 6.284 1.00 98.31 141 ALA A C 1
ATOM 1122 O O . ALA A 1 141 ? -12.775 -6.335 5.123 1.00 98.31 141 ALA A O 1
ATOM 1123 N N . GLY A 1 142 ? -12.453 -4.677 6.589 1.00 98.50 142 GLY A N 1
ATOM 1124 C CA . GLY A 1 142 ? -12.017 -3.701 5.587 1.00 98.50 142 GLY A CA 1
ATOM 1125 C C . GLY A 1 142 ? -10.741 -4.127 4.863 1.00 98.50 142 GLY A C 1
ATOM 1126 O O . GLY A 1 142 ? -10.664 -4.017 3.640 1.00 98.50 142 GLY A O 1
ATOM 1127 N N . GLY A 1 143 ? -9.769 -4.671 5.596 1.00 98.44 143 GLY A N 1
ATOM 1128 C CA . GLY A 1 143 ? -8.548 -5.219 5.008 1.00 98.44 143 GLY A CA 1
ATOM 1129 C C . GLY A 1 143 ? -8.787 -6.445 4.133 1.00 98.44 143 GLY A C 1
ATOM 1130 O O . GLY A 1 143 ? -8.303 -6.490 3.005 1.00 98.44 143 GLY A O 1
ATOM 1131 N N . VAL A 1 144 ? -9.571 -7.410 4.621 1.00 98.31 144 VAL A N 1
ATOM 1132 C CA . VAL A 1 144 ? -9.933 -8.622 3.868 1.00 98.31 144 VAL A CA 1
ATOM 1133 C C . VAL A 1 144 ? -10.671 -8.263 2.582 1.00 98.31 144 VAL A C 1
ATOM 1135 O O . VAL A 1 144 ? -10.339 -8.801 1.530 1.00 98.31 144 VAL A O 1
ATOM 1138 N N . LEU A 1 145 ? -11.616 -7.319 2.627 1.00 98.50 145 LEU A N 1
ATOM 1139 C CA . LEU A 1 145 ? -12.316 -6.860 1.426 1.00 98.50 145 LEU A CA 1
ATOM 1140 C C . LEU A 1 145 ? -11.369 -6.167 0.441 1.00 98.50 145 LEU A C 1
ATOM 1142 O O . LEU A 1 145 ? -11.480 -6.410 -0.756 1.00 98.50 145 LEU A O 1
ATOM 1146 N N . ALA A 1 146 ? -10.426 -5.348 0.916 1.00 98.50 146 ALA A N 1
ATOM 1147 C CA . ALA A 1 146 ? -9.453 -4.689 0.044 1.00 98.50 146 ALA A CA 1
ATOM 1148 C C . ALA A 1 146 ? -8.515 -5.697 -0.642 1.00 98.50 146 ALA A C 1
ATOM 1150 O O . ALA A 1 146 ? -8.309 -5.615 -1.853 1.00 98.50 146 ALA A O 1
ATOM 1151 N N . VAL A 1 147 ? -7.989 -6.675 0.104 1.00 98.06 147 VAL A N 1
ATOM 1152 C CA . VAL A 1 147 ? -7.128 -7.741 -0.442 1.00 98.06 147 VAL A CA 1
ATOM 1153 C C . VAL A 1 147 ? -7.916 -8.669 -1.366 1.00 98.06 147 VAL A C 1
ATOM 1155 O O . VAL A 1 147 ? -7.436 -9.000 -2.446 1.00 98.06 147 VAL A O 1
ATOM 1158 N N . GLY A 1 148 ? -9.134 -9.052 -0.983 1.00 97.81 148 GLY A N 1
ATOM 1159 C CA . GLY A 1 148 ? -10.017 -9.874 -1.807 1.00 97.81 148 GLY A CA 1
ATOM 1160 C C . GLY A 1 148 ? -10.376 -9.181 -3.118 1.00 97.81 148 GLY A C 1
ATOM 1161 O O . GLY A 1 148 ? -10.215 -9.769 -4.184 1.00 97.81 148 GLY A O 1
ATOM 1162 N N . TYR A 1 149 ? -10.765 -7.905 -3.062 1.00 98.12 149 TYR A N 1
ATOM 1163 C CA . TYR A 1 149 ? -10.992 -7.090 -4.255 1.00 98.12 149 TYR A CA 1
ATOM 1164 C C . TYR A 1 149 ? -9.737 -7.019 -5.129 1.00 98.12 149 TYR A C 1
ATOM 1166 O O . TYR A 1 149 ? -9.822 -7.256 -6.331 1.00 98.12 149 TYR A O 1
ATOM 1174 N N . PHE A 1 150 ? -8.568 -6.769 -4.532 1.00 96.69 150 PHE A N 1
ATOM 1175 C CA . PHE A 1 150 ? -7.295 -6.737 -5.251 1.00 96.69 150 PHE A CA 1
ATOM 1176 C C . PHE A 1 150 ? -6.979 -8.069 -5.959 1.00 96.69 150 PHE A C 1
ATOM 1178 O O . PHE A 1 150 ? -6.589 -8.078 -7.127 1.00 96.69 150 PHE A O 1
ATOM 1185 N N . ALA A 1 151 ? -7.209 -9.204 -5.296 1.00 96.06 151 ALA A N 1
ATOM 1186 C CA . ALA A 1 151 ? -7.046 -10.523 -5.902 1.00 96.06 151 ALA A CA 1
ATOM 1187 C C . ALA A 1 151 ? -8.034 -10.750 -7.059 1.00 96.06 151 ALA A C 1
ATOM 1189 O O . ALA A 1 151 ? -7.631 -11.214 -8.126 1.00 96.06 151 ALA A O 1
ATOM 1190 N N . VAL A 1 152 ? -9.306 -10.374 -6.8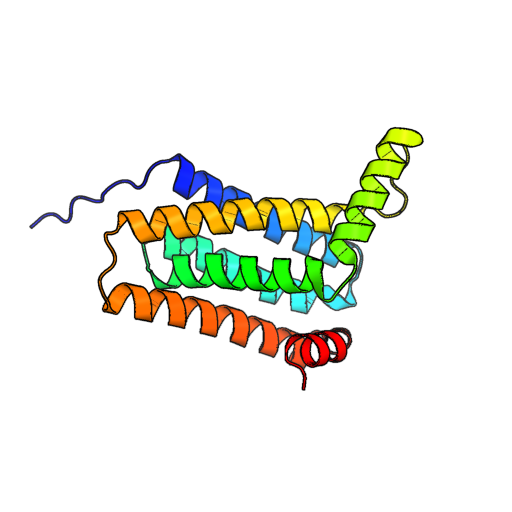80 1.00 97.00 152 VAL A N 1
ATOM 1191 C CA . VAL A 1 152 ? -10.340 -10.486 -7.921 1.00 97.00 152 VAL A CA 1
ATOM 1192 C C . VAL A 1 152 ? -9.959 -9.677 -9.158 1.00 97.00 152 VAL A C 1
ATOM 1194 O O . VAL A 1 152 ? -9.999 -10.223 -10.259 1.00 97.00 152 VAL A O 1
ATOM 1197 N N . ILE A 1 153 ? -9.548 -8.413 -9.005 1.00 96.75 153 ILE A N 1
ATOM 1198 C CA . ILE A 1 153 ? -9.177 -7.582 -10.162 1.00 96.75 153 ILE A CA 1
ATOM 1199 C C . ILE A 1 153 ? -7.925 -8.112 -10.868 1.00 96.75 153 ILE A C 1
ATOM 1201 O O . ILE A 1 153 ? -7.856 -8.042 -12.093 1.00 96.75 153 ILE A O 1
ATOM 1205 N N . ILE A 1 154 ? -6.963 -8.700 -10.147 1.00 94.19 154 ILE A N 1
ATOM 1206 C CA . ILE A 1 154 ? -5.828 -9.376 -10.788 1.00 94.19 154 ILE A CA 1
ATOM 1207 C C . ILE A 1 154 ? -6.318 -10.551 -11.639 1.00 94.19 154 ILE A C 1
ATOM 1209 O O . ILE A 1 154 ? -5.935 -10.652 -12.802 1.00 94.19 154 ILE A O 1
ATOM 1213 N N . ILE A 1 155 ? -7.169 -11.421 -11.094 1.00 94.56 155 ILE A N 1
ATOM 1214 C CA . ILE A 1 155 ? -7.644 -12.615 -11.809 1.00 94.56 155 ILE A CA 1
ATOM 1215 C C . ILE A 1 155 ? -8.419 -12.233 -13.076 1.00 94.56 155 ILE A C 1
ATOM 1217 O O . ILE A 1 155 ? -8.261 -12.884 -14.106 1.00 94.56 155 ILE A O 1
ATOM 1221 N N . THR A 1 156 ? -9.237 -11.182 -13.017 1.00 95.81 156 THR A N 1
ATOM 1222 C CA . THR A 1 156 ? -10.128 -10.800 -14.123 1.00 95.81 156 THR A CA 1
ATOM 1223 C C . THR A 1 156 ? -9.497 -9.844 -15.132 1.00 95.81 156 THR A C 1
ATOM 1225 O O . THR A 1 156 ? -9.868 -9.879 -16.302 1.00 95.81 156 THR A O 1
ATOM 1228 N N . THR A 1 157 ? -8.558 -8.988 -14.714 1.00 94.50 157 THR A N 1
ATOM 1229 C CA . THR A 1 157 ? -8.022 -7.898 -15.560 1.00 94.50 157 THR A CA 1
ATOM 1230 C C . THR A 1 157 ? -6.499 -7.871 -15.678 1.00 94.50 157 THR A C 1
ATOM 1232 O O . THR A 1 157 ? -5.967 -7.138 -16.508 1.00 94.50 157 THR A O 1
ATOM 1235 N N . GLY A 1 158 ? -5.786 -8.671 -14.884 1.00 90.50 158 GLY A N 1
ATOM 1236 C CA . GLY A 1 158 ? -4.327 -8.779 -14.912 1.00 90.50 158 GLY A CA 1
ATOM 1237 C C . GLY A 1 158 ? -3.839 -10.229 -14.937 1.00 90.50 158 GLY A C 1
ATOM 1238 O O . GLY A 1 158 ? -3.053 -10.593 -14.058 1.00 90.50 158 GLY A O 1
ATOM 1239 N N . PRO A 1 159 ? -4.262 -11.066 -15.907 1.00 89.38 159 PRO A N 1
ATOM 1240 C CA . PRO A 1 159 ? -3.957 -12.499 -15.924 1.00 89.38 159 PRO A CA 1
ATOM 1241 C C . PRO A 1 159 ? -2.453 -12.810 -15.869 1.00 89.38 159 PRO A C 1
ATOM 1243 O O . PRO A 1 159 ? -2.046 -13.814 -15.282 1.00 89.38 159 PRO A O 1
ATOM 1246 N N . GLN A 1 160 ? -1.605 -11.915 -16.384 1.00 89.62 160 GLN A N 1
ATOM 1247 C CA . GLN A 1 160 ? -0.145 -12.003 -16.287 1.00 89.62 160 GLN A CA 1
ATOM 1248 C C . GLN A 1 160 ? 0.386 -12.043 -14.838 1.00 89.62 160 GLN A C 1
ATOM 1250 O O . GLN A 1 160 ? 1.492 -12.525 -14.602 1.00 89.62 160 GLN A O 1
ATOM 1255 N N . TYR A 1 161 ? -0.397 -11.587 -13.855 1.00 88.56 161 TYR A N 1
ATOM 1256 C CA . TYR A 1 161 ? -0.043 -11.597 -12.433 1.00 88.56 161 TYR A CA 1
ATOM 1257 C C . TYR A 1 161 ? -0.646 -12.781 -11.656 1.00 88.56 161 TYR A C 1
ATOM 1259 O O . TYR A 1 161 ? -0.401 -12.911 -10.457 1.00 88.56 161 TYR A O 1
ATOM 1267 N N . ILE A 1 162 ? -1.370 -13.708 -12.296 1.00 88.12 162 ILE A N 1
ATOM 1268 C CA . ILE A 1 162 ? -1.931 -14.890 -11.608 1.00 88.12 162 ILE A CA 1
ATOM 1269 C C . ILE A 1 162 ? -0.821 -15.770 -11.012 1.00 88.12 162 ILE A C 1
ATOM 1271 O O . ILE A 1 162 ? -0.941 -16.251 -9.885 1.00 88.12 162 ILE A O 1
ATOM 1275 N N . GLY A 1 163 ? 0.298 -15.940 -11.725 1.00 88.56 163 GLY A N 1
ATOM 1276 C CA . GLY A 1 163 ? 1.458 -16.674 -11.204 1.00 88.56 163 GLY A CA 1
ATOM 1277 C C . GLY A 1 163 ? 2.100 -16.003 -9.982 1.00 88.56 163 GLY A C 1
ATOM 1278 O O . GLY A 1 163 ? 2.715 -16.675 -9.154 1.00 88.56 163 GLY A O 1
ATOM 1279 N N . LEU A 1 164 ? 1.947 -14.682 -9.836 1.00 87.62 164 LEU A N 1
ATOM 1280 C CA . LEU A 1 164 ? 2.347 -13.971 -8.625 1.00 87.62 164 LEU A CA 1
ATOM 1281 C C . LEU A 1 164 ? 1.406 -14.307 -7.464 1.00 87.62 164 LEU A C 1
ATOM 1283 O O . LEU A 1 164 ? 1.893 -14.702 -6.410 1.00 87.62 164 LEU A O 1
ATOM 1287 N N . LEU A 1 165 ? 0.086 -14.247 -7.682 1.00 86.94 165 LEU A N 1
ATOM 1288 C CA . LEU A 1 165 ? -0.902 -14.622 -6.663 1.00 86.94 165 LEU A CA 1
ATOM 1289 C C . LEU A 1 165 ? -0.678 -16.046 -6.146 1.00 86.94 165 LEU A C 1
ATOM 1291 O O . LEU A 1 165 ? -0.637 -16.243 -4.934 1.00 86.94 165 LEU A O 1
ATOM 1295 N N . ARG A 1 166 ? -0.473 -17.027 -7.036 1.00 88.25 166 ARG A N 1
ATOM 1296 C CA . ARG A 1 166 ? -0.213 -18.422 -6.632 1.00 88.25 166 ARG A CA 1
ATOM 1297 C C . ARG A 1 166 ? 0.994 -18.536 -5.703 1.00 88.25 166 ARG A C 1
ATOM 1299 O O . ARG A 1 166 ? 0.888 -19.126 -4.634 1.00 88.25 166 ARG A O 1
ATOM 1306 N N . ARG A 1 167 ? 2.111 -17.883 -6.048 1.00 88.19 167 ARG A N 1
ATOM 1307 C CA . ARG A 1 167 ? 3.315 -17.851 -5.198 1.00 88.19 167 ARG A CA 1
ATOM 1308 C C . ARG A 1 167 ? 3.063 -17.182 -3.849 1.00 88.19 167 ARG A C 1
ATOM 1310 O O . ARG A 1 167 ? 3.512 -17.700 -2.832 1.00 88.19 167 ARG A O 1
ATOM 1317 N N . THR A 1 168 ? 2.337 -16.065 -3.830 1.00 86.81 168 THR A N 1
ATOM 1318 C CA . THR A 1 168 ? 2.015 -15.341 -2.592 1.00 86.81 168 THR A CA 1
ATOM 1319 C C . THR A 1 168 ? 1.120 -16.159 -1.662 1.00 86.81 168 THR A C 1
ATOM 1321 O O . THR A 1 168 ? 1.364 -16.188 -0.459 1.00 86.81 168 THR A O 1
ATOM 1324 N N . PHE A 1 169 ? 0.110 -16.840 -2.203 1.00 84.25 169 PHE A N 1
ATOM 1325 C CA . PHE A 1 169 ? -0.841 -17.634 -1.419 1.00 84.25 169 PHE A CA 1
ATOM 1326 C C . PHE A 1 169 ? -0.420 -19.098 -1.219 1.00 84.25 169 PHE A C 1
ATOM 1328 O O . PHE A 1 169 ? -1.112 -19.823 -0.511 1.00 84.25 169 PHE A O 1
ATOM 1335 N N . ARG A 1 170 ? 0.717 -19.519 -1.794 1.00 81.31 170 ARG A N 1
ATOM 1336 C CA . ARG A 1 170 ? 1.191 -20.915 -1.816 1.00 81.31 170 ARG A CA 1
ATOM 1337 C C . ARG A 1 170 ? 0.126 -21.890 -2.347 1.00 81.31 170 ARG A C 1
ATOM 1339 O O . ARG A 1 170 ? -0.093 -22.946 -1.758 1.00 81.31 170 ARG A O 1
ATOM 1346 N N . LEU A 1 171 ? -0.531 -21.492 -3.437 1.00 68.50 171 LEU A N 1
ATOM 1347 C CA . LEU A 1 171 ? -1.529 -22.272 -4.181 1.00 68.50 171 LEU A CA 1
ATOM 1348 C C . LEU A 1 171 ? -0.915 -22.970 -5.396 1.00 68.50 171 LEU A C 1
ATOM 1350 O O . LEU A 1 171 ? 0.051 -22.409 -5.969 1.00 68.50 171 LEU A O 1
#

Foldseek 3Di:
DDPPPPPPPPLLLVLLVQLLVLQLVLLVVLCVVDVLCVQLSVLLNVLSVQLNVCVVVLALLSLLSLQLLLVLLLCLCPPVHCLLVVLVVQVVCCVVPVDRPCVSSVSVVSNNVSSVSSNVSSVVSLVVVVDDPVSVVSSNVSSCVNVVSSLVSCVVRVVVCVVSVCSSVVD

Radius of gyration: 17.01 Å; chains: 1; bounding box: 52×39×44 Å

Secondary structure (DSSP, 8-state):
---------HHHHHHHHHHHHHHHHHHHHHHHH-GGGHHHHHHHHHHHHHHHHHHHTT-HHHHHHHHHHHHHHHHIIIII-SHHHHHHHHHHHHHHHS--S-HHHHHHHHHHHHHHHHHHHHHHHHHTT---HHHHHHHHHHHHHHHHHHHHHHHHH-GGGHHHHHHHHT-

pLDDT: mean 91.02, std 11.26, range [36.47, 98.69]

Sequence (171 aa):
MEKRQVIGPRWIRASILVGSVCFIFALFLSAVFDPKIRLLHTLQALIYFAVIVLTRRNSAWGFGAGCIIAAFWNYINLFTTTFIKAGVEQFWILLQSGQLPRPDLALAVIAAAGHFLLIIACLAGFFRQQPGVRHWAQFLAGGVLAVGYFAVIIITTGPQYIGLLRRTFRL